Protein AF-W7TBV9-F1 (afdb_monomer)

Solvent-accessible surface area (backbone atoms only — not comparable to full-atom values): 9475 Å² total; per-residue (Å²): 132,54,73,68,54,47,54,51,33,52,55,53,27,35,53,55,32,41,76,70,71,42,52,71,67,60,18,49,52,25,39,50,55,25,52,51,53,57,71,66,42,92,59,61,81,76,56,84,49,59,49,63,47,35,32,50,46,17,49,50,49,50,52,50,52,53,53,47,51,52,52,51,51,58,55,68,66,44,72,74,71,75,75,67,78,75,51,70,66,56,59,49,51,52,52,50,49,56,57,66,71,48,80,85,82,73,85,77,76,90,71,77,75,77,86,74,79,76,80,76,74,84,79,82,75,86,76,90,79,82,90,87,90,85,80,91,76,85,84,79,83,82,85,78,89,78,90,131

Secondary structure (DSSP, 8-state):
--HHHHHHHHHHHHHHHHHTT--HHHHHHHHHHHHHHHHT-S-GGG-S-HHHHHHHHHHHHHHHHHHHHHHHHHHHTS-----PPPPHHHHHHHHHHHHHTS-SS-------------------------------------------

Foldseek 3Di:
DDPVVLVVLLVLLLVLCVVVPDDSVLSNVLLVVLVVVLVPPPDNVVCVDSSVSSSVSSVVSSVVVVVVVVVVVVVVVPDPPPPPPPDPVVVVVVVVVVVVPPDPDDDDPDPPDDPPPPPPDDDPDDDDDDDDDDDDDDDDDDDDDDDD

pLDDT: mean 74.65, std 24.36, range [31.0, 98.69]

Nearest PDB structures (foldseek):
  8b3z-assembly1_C  TM=6.453E-01  e=5.553E-01  Bacillus subtilis
  8qu6-assembly1_F  TM=4.409E-01  e=4.349E+00  Mycolicibacterium smegmatis MC2 155

Sequence (148 aa):
MTVDEYGTVRAHALRLCLAAGATVEEAEDCVHEALVELLEVDDPASVRAPAGWVATVSRRRLIDQLRRRSRERVAGQREPSAIAPADPADLVADRDLARWARPVHGRPAALTPPKRTILQAPSVLSTSDSLDPIRRRPLSIGLVYSRI

Structure (mmCIF, N/CA/C/O backbone):
data_AF-W7TBV9-F1
#
_entry.id   AF-W7TBV9-F1
#
loop_
_atom_site.group_PDB
_atom_site.id
_atom_site.type_symbol
_atom_site.label_atom_id
_atom_site.label_alt_id
_atom_site.label_comp_id
_atom_site.label_asym_id
_atom_site.label_entity_id
_atom_site.label_seq_id
_atom_site.pdbx_PDB_ins_code
_atom_site.Cartn_x
_atom_site.Cartn_y
_atom_site.Cartn_z
_atom_site.occupancy
_atom_site.B_iso_or_equiv
_atom_site.auth_seq_id
_atom_site.auth_comp_id
_atom_site.auth_asym_id
_atom_site.auth_atom_id
_atom_site.pdbx_PDB_model_num
ATOM 1 N N . MET A 1 1 ? 9.309 3.500 -17.580 1.00 79.88 1 MET A N 1
ATOM 2 C CA . MET A 1 1 ? 8.035 2.769 -17.456 1.00 79.88 1 MET A CA 1
ATOM 3 C C . MET A 1 1 ? 7.047 3.385 -18.427 1.00 79.88 1 MET A C 1
ATOM 5 O O . MET A 1 1 ? 6.855 4.596 -18.383 1.00 79.88 1 MET A O 1
ATOM 9 N N . THR A 1 2 ? 6.499 2.594 -19.343 1.00 87.81 2 THR A N 1
ATOM 10 C CA . THR A 1 2 ? 5.456 3.046 -20.277 1.00 87.81 2 THR A CA 1
ATOM 11 C C . THR A 1 2 ? 4.095 3.147 -19.575 1.00 87.81 2 THR A C 1
ATOM 13 O O . THR A 1 2 ? 3.926 2.662 -18.454 1.00 87.81 2 THR A O 1
ATOM 16 N N . VAL A 1 3 ? 3.107 3.777 -20.218 1.00 88.31 3 VAL A N 1
ATOM 17 C CA . VAL A 1 3 ? 1.742 3.904 -19.664 1.00 88.31 3 VAL A CA 1
ATOM 18 C C . VAL A 1 3 ? 1.080 2.529 -19.473 1.00 88.31 3 VAL A C 1
ATOM 20 O O . VAL A 1 3 ? 0.438 2.291 -18.449 1.00 88.31 3 VAL A O 1
ATOM 23 N N . ASP A 1 4 ? 1.294 1.594 -20.399 1.00 91.00 4 ASP A N 1
ATOM 24 C CA . ASP A 1 4 ? 0.733 0.238 -20.315 1.00 91.00 4 ASP A CA 1
ATOM 25 C C . ASP A 1 4 ? 1.414 -0.606 -19.227 1.00 91.00 4 ASP A C 1
ATOM 27 O O . ASP A 1 4 ? 0.758 -1.342 -18.478 1.00 91.00 4 ASP A O 1
ATOM 31 N N . GLU A 1 5 ? 2.735 -0.460 -19.082 1.00 89.62 5 GLU A N 1
ATOM 32 C CA . GLU A 1 5 ? 3.489 -1.062 -17.978 1.00 89.62 5 GLU A CA 1
ATOM 33 C C . GLU A 1 5 ? 2.998 -0.532 -16.630 1.00 89.62 5 GLU A C 1
ATOM 35 O O . GLU A 1 5 ? 2.759 -1.320 -15.713 1.00 89.62 5 GLU A O 1
ATOM 40 N N . TYR A 1 6 ? 2.777 0.782 -16.525 1.00 92.19 6 TYR A N 1
ATOM 41 C CA . TYR A 1 6 ? 2.212 1.409 -15.332 1.00 92.19 6 TYR A CA 1
ATOM 42 C C . TYR A 1 6 ? 0.847 0.809 -14.980 1.00 92.19 6 TYR A C 1
ATOM 44 O O . TYR A 1 6 ? 0.635 0.387 -13.840 1.00 92.19 6 TYR A O 1
ATOM 52 N N . GLY A 1 7 ? -0.064 0.715 -15.955 1.00 94.38 7 GLY A N 1
ATOM 53 C CA . GLY A 1 7 ? -1.393 0.137 -15.749 1.00 94.38 7 GLY A CA 1
ATOM 54 C C . GLY A 1 7 ? -1.327 -1.303 -15.235 1.00 94.38 7 GLY A C 1
ATOM 55 O O . GLY A 1 7 ? -2.030 -1.665 -14.287 1.00 94.38 7 GLY A O 1
ATOM 56 N N . THR A 1 8 ? -0.421 -2.105 -15.796 1.00 95.94 8 THR A N 1
ATOM 57 C CA . THR A 1 8 ? -0.216 -3.507 -15.405 1.00 95.94 8 THR A CA 1
ATOM 58 C C . THR A 1 8 ? 0.361 -3.638 -13.994 1.00 95.94 8 THR A C 1
ATOM 60 O O . THR A 1 8 ? -0.149 -4.421 -13.186 1.00 95.94 8 THR A O 1
ATOM 63 N N . VAL A 1 9 ? 1.392 -2.852 -13.666 1.00 96.50 9 VAL A N 1
ATOM 64 C CA . VAL A 1 9 ? 2.024 -2.826 -12.336 1.00 96.50 9 VAL A CA 1
ATOM 65 C C . VAL A 1 9 ? 1.022 -2.377 -11.272 1.00 96.50 9 VAL A C 1
ATOM 67 O O . VAL A 1 9 ? 0.863 -3.059 -10.255 1.00 96.50 9 VAL A O 1
ATOM 70 N N . ARG A 1 10 ? 0.286 -1.289 -11.534 1.00 97.69 10 ARG A N 1
ATOM 71 C CA . ARG A 1 10 ? -0.769 -0.776 -10.651 1.00 97.69 10 ARG A CA 1
ATOM 72 C C . ARG A 1 10 ? -1.829 -1.842 -10.389 1.00 97.69 10 ARG A C 1
ATOM 74 O O . ARG A 1 10 ? -2.125 -2.142 -9.235 1.00 97.69 10 ARG A O 1
ATOM 81 N N . ALA A 1 11 ? -2.383 -2.444 -11.443 1.00 97.62 11 ALA A N 1
ATOM 82 C CA . ALA A 1 11 ? -3.433 -3.453 -11.318 1.00 97.62 11 ALA A CA 1
ATOM 83 C C . ALA A 1 11 ? -2.955 -4.713 -10.577 1.00 97.62 11 ALA A C 1
ATOM 85 O O . ALA A 1 11 ? -3.719 -5.337 -9.837 1.00 97.62 11 ALA A O 1
ATOM 86 N N . HIS A 1 12 ? -1.692 -5.108 -10.756 1.00 97.88 12 HIS A N 1
ATOM 87 C CA . HIS A 1 12 ? -1.109 -6.225 -10.022 1.00 97.88 12 HIS A CA 1
ATOM 88 C C . HIS A 1 12 ? -1.011 -5.933 -8.520 1.00 97.88 12 HIS A C 1
ATOM 90 O O . HIS A 1 12 ? -1.529 -6.713 -7.718 1.00 97.88 12 HIS A O 1
ATOM 96 N N . ALA A 1 13 ? -0.417 -4.801 -8.140 1.00 98.31 13 ALA A N 1
ATOM 97 C CA . ALA A 1 13 ? -0.258 -4.428 -6.738 1.00 98.31 13 ALA A CA 1
ATOM 98 C C . ALA A 1 13 ? -1.612 -4.198 -6.040 1.00 98.31 13 ALA A C 1
ATOM 100 O O . ALA A 1 13 ? -1.811 -4.668 -4.920 1.00 98.31 13 ALA A O 1
ATOM 101 N N . LEU A 1 14 ? -2.578 -3.578 -6.731 1.00 98.44 14 LEU A N 1
ATOM 102 C CA . LEU A 1 14 ? -3.928 -3.355 -6.207 1.00 98.44 14 LEU A CA 1
ATOM 103 C C . LEU A 1 14 ? -4.616 -4.676 -5.839 1.00 98.44 14 LEU A C 1
ATOM 105 O O . LEU A 1 14 ? -5.125 -4.820 -4.728 1.00 98.44 14 LEU A O 1
ATOM 109 N N . ARG A 1 15 ? -4.572 -5.676 -6.733 1.00 98.50 15 ARG A N 1
ATOM 110 C CA . ARG A 1 15 ? -5.137 -7.010 -6.465 1.00 98.50 15 ARG A CA 1
ATOM 111 C C . ARG A 1 15 ? -4.525 -7.658 -5.225 1.00 98.50 15 ARG A C 1
ATOM 113 O O . ARG A 1 15 ? -5.251 -8.284 -4.461 1.00 98.50 15 ARG A O 1
ATOM 120 N N . LEU A 1 16 ? -3.219 -7.503 -5.012 1.00 98.38 16 LEU A N 1
ATOM 121 C CA . LEU A 1 16 ? -2.533 -8.074 -3.852 1.00 98.38 16 LEU A CA 1
ATOM 122 C C . LEU A 1 16 ? -2.913 -7.374 -2.541 1.00 98.38 16 LEU A C 1
ATOM 124 O O . LEU A 1 16 ? -3.119 -8.049 -1.535 1.00 98.38 16 LEU A O 1
ATOM 128 N N . CYS A 1 17 ? -3.046 -6.045 -2.542 1.00 98.38 17 CYS A N 1
ATOM 129 C CA . CYS A 1 17 ? -3.513 -5.296 -1.373 1.00 98.38 17 CYS A CA 1
ATOM 130 C C . CYS A 1 17 ? -4.956 -5.669 -1.002 1.00 98.38 17 CYS A C 1
ATOM 132 O O . CYS A 1 17 ? -5.233 -5.964 0.162 1.00 98.38 17 CYS A O 1
ATOM 134 N N . LEU A 1 18 ? -5.848 -5.732 -1.995 1.00 98.44 18 LEU A N 1
ATOM 135 C CA . LEU A 1 18 ? -7.248 -6.123 -1.811 1.00 98.44 18 LEU A CA 1
ATOM 136 C C . LEU A 1 18 ? -7.382 -7.565 -1.310 1.00 98.44 18 LEU A C 1
ATOM 138 O O . LEU A 1 18 ? -8.085 -7.819 -0.335 1.00 98.44 18 LEU A O 1
ATOM 142 N N . ALA A 1 19 ? -6.650 -8.507 -1.916 1.00 98.12 19 ALA A N 1
ATOM 143 C CA . ALA A 1 19 ? -6.618 -9.905 -1.474 1.00 98.12 19 ALA A CA 1
ATOM 144 C C . ALA A 1 19 ? -6.138 -10.054 -0.024 1.00 98.12 19 ALA A C 1
ATOM 146 O O . ALA A 1 19 ? -6.412 -11.056 0.633 1.00 98.12 19 ALA A O 1
ATOM 147 N N . ALA A 1 20 ? -5.429 -9.051 0.483 1.00 96.69 20 ALA A N 1
ATOM 148 C CA . ALA A 1 20 ? -4.930 -9.028 1.835 1.00 96.69 20 ALA A CA 1
ATOM 149 C C . ALA A 1 20 ? -5.796 -8.229 2.824 1.00 96.69 20 ALA A C 1
ATOM 151 O O . ALA A 1 20 ? -5.341 -7.956 3.939 1.00 96.69 20 ALA A O 1
ATOM 152 N N . GLY A 1 21 ? -7.024 -7.886 2.423 1.00 96.50 21 GLY A N 1
ATOM 153 C CA . GLY A 1 21 ? -8.059 -7.312 3.280 1.00 96.50 21 GLY A CA 1
ATOM 154 C C . GLY A 1 21 ? -8.053 -5.788 3.388 1.00 96.50 21 GLY A C 1
ATOM 155 O O . GLY A 1 21 ? -8.738 -5.258 4.259 1.00 96.50 21 GLY A O 1
ATOM 156 N N . ALA A 1 22 ? -7.287 -5.083 2.551 1.00 97.75 22 ALA A N 1
ATOM 157 C CA . ALA A 1 22 ? -7.390 -3.628 2.457 1.00 97.75 22 ALA A CA 1
ATOM 158 C C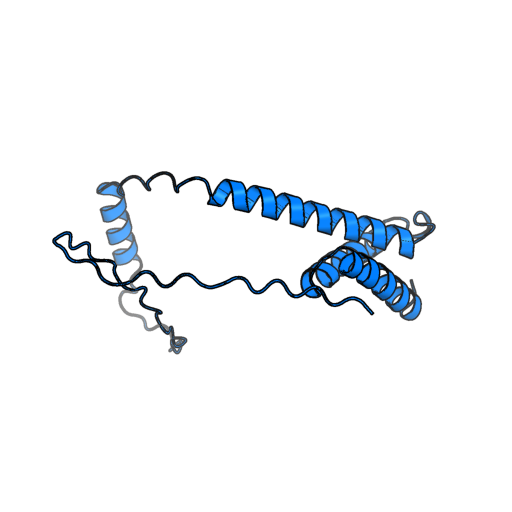 . ALA A 1 22 ? -8.738 -3.211 1.853 1.00 97.75 22 ALA A C 1
ATOM 160 O O . ALA A 1 22 ? -9.303 -3.934 1.026 1.00 97.75 22 ALA A O 1
ATOM 161 N N . THR A 1 23 ? -9.222 -2.022 2.216 1.00 98.00 23 THR A N 1
ATOM 162 C CA . THR A 1 23 ? -10.278 -1.372 1.427 1.00 98.00 23 THR A CA 1
ATOM 163 C C . THR A 1 23 ? -9.720 -0.923 0.074 1.00 98.00 23 THR A C 1
ATOM 165 O O . THR A 1 23 ? -8.505 -0.948 -0.149 1.00 98.00 23 THR A O 1
ATOM 168 N N . VAL A 1 24 ? -10.598 -0.521 -0.848 1.00 98.06 24 VAL A N 1
ATOM 169 C CA . VAL A 1 24 ? -10.168 -0.008 -2.157 1.00 98.06 24 VAL A CA 1
ATOM 170 C C . VAL A 1 24 ? -9.317 1.243 -1.979 1.00 98.06 24 VAL A C 1
ATOM 172 O O . VAL A 1 24 ? -8.233 1.314 -2.543 1.00 98.06 24 VAL A O 1
ATOM 175 N N . GLU A 1 25 ? -9.756 2.166 -1.130 1.00 98.06 25 GLU A N 1
ATOM 176 C CA . GLU A 1 25 ? -9.071 3.426 -0.843 1.00 98.06 25 GLU A CA 1
ATOM 177 C C . GLU A 1 25 ? -7.687 3.171 -0.235 1.00 98.06 25 GLU A C 1
ATOM 179 O O . GLU A 1 25 ? -6.681 3.660 -0.738 1.00 98.06 25 GLU A O 1
ATOM 184 N N . GLU A 1 26 ? -7.606 2.309 0.786 1.00 98.12 26 GLU A N 1
ATOM 185 C CA . GLU A 1 26 ? -6.329 1.954 1.417 1.00 98.12 26 GLU A CA 1
ATOM 186 C C . GLU A 1 26 ? -5.365 1.288 0.427 1.00 98.12 26 GLU A C 1
ATOM 188 O O . GLU A 1 26 ? -4.152 1.516 0.475 1.00 98.12 26 GLU A O 1
ATOM 193 N N . ALA A 1 27 ? -5.893 0.441 -0.461 1.00 98.38 27 ALA A N 1
ATOM 194 C CA . ALA A 1 27 ? -5.106 -0.211 -1.493 1.00 98.38 27 ALA A CA 1
ATOM 195 C C . ALA A 1 27 ? -4.602 0.796 -2.535 1.00 98.38 27 ALA A C 1
ATOM 197 O O . ALA A 1 27 ? -3.427 0.735 -2.898 1.00 98.38 27 ALA A O 1
ATOM 198 N N . GLU A 1 28 ? -5.453 1.712 -3.000 1.00 98.38 28 GLU A N 1
ATOM 199 C CA . GLU A 1 28 ? -5.083 2.751 -3.961 1.00 98.38 28 GLU A CA 1
ATOM 200 C C . GLU A 1 28 ? -4.021 3.691 -3.395 1.00 98.38 28 GLU A C 1
ATOM 202 O O . GLU A 1 28 ? -3.015 3.905 -4.070 1.00 98.38 28 GLU A O 1
ATOM 207 N N . ASP A 1 29 ? -4.166 4.140 -2.148 1.00 98.50 29 ASP A N 1
ATOM 208 C CA . ASP A 1 29 ? -3.175 4.984 -1.476 1.00 98.50 29 ASP A CA 1
ATOM 209 C C . ASP A 1 29 ? -1.821 4.268 -1.362 1.00 98.50 29 ASP A C 1
ATOM 211 O O . ASP A 1 29 ? -0.784 4.796 -1.762 1.00 98.50 29 ASP A O 1
ATOM 215 N N . CYS A 1 30 ? -1.805 3.017 -0.884 1.00 98.50 30 CYS A N 1
ATOM 216 C CA . CYS A 1 30 ? -0.559 2.253 -0.750 1.00 98.50 30 CYS A CA 1
ATOM 217 C C . CYS A 1 30 ? 0.128 1.983 -2.098 1.00 98.50 30 CYS A C 1
ATOM 219 O O . CYS A 1 30 ? 1.357 1.886 -2.160 1.00 98.50 30 CYS A O 1
ATOM 221 N N . VAL A 1 31 ? -0.650 1.785 -3.164 1.00 98.56 31 VAL A N 1
AT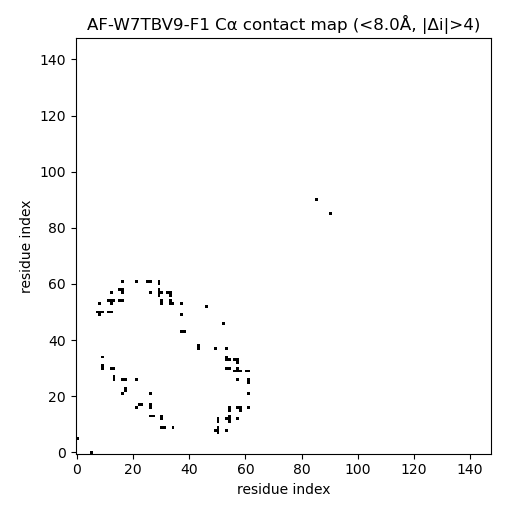OM 222 C CA . VAL A 1 31 ? -0.130 1.548 -4.518 1.00 98.56 31 VAL A CA 1
ATOM 223 C C . VAL A 1 31 ? 0.363 2.840 -5.149 1.00 98.56 31 VAL A C 1
ATOM 225 O O . VAL A 1 31 ? 1.433 2.835 -5.752 1.00 98.56 31 VAL A O 1
ATOM 228 N N . HIS A 1 32 ? -0.368 3.939 -4.981 1.00 97.81 32 HIS A N 1
ATOM 229 C CA . HIS A 1 32 ? 0.033 5.254 -5.463 1.00 97.81 32 HIS A CA 1
ATOM 230 C C . HIS A 1 32 ? 1.369 5.677 -4.854 1.00 97.81 32 HIS A C 1
ATOM 232 O O . HIS A 1 32 ? 2.312 5.960 -5.583 1.00 97.81 32 HIS A O 1
ATOM 238 N N . GLU A 1 33 ? 1.476 5.614 -3.530 1.00 98.25 33 GLU A N 1
ATOM 239 C CA . GLU A 1 33 ? 2.693 5.953 -2.796 1.00 98.25 33 GLU A CA 1
ATOM 240 C C . GLU A 1 33 ? 3.898 5.107 -3.223 1.00 98.25 33 GLU A C 1
ATOM 242 O O . GLU A 1 33 ? 4.993 5.624 -3.419 1.00 98.25 33 GLU A O 1
ATOM 247 N N . ALA A 1 34 ? 3.699 3.799 -3.415 1.00 97.75 34 ALA A N 1
ATOM 248 C CA . ALA A 1 34 ? 4.756 2.930 -3.918 1.00 97.75 34 ALA A CA 1
ATOM 249 C C . ALA A 1 34 ? 5.165 3.307 -5.351 1.00 97.75 34 ALA A C 1
ATOM 251 O O . ALA A 1 34 ? 6.342 3.303 -5.680 1.00 97.75 34 ALA A O 1
ATOM 252 N N . LEU A 1 35 ? 4.213 3.645 -6.220 1.00 96.44 35 LEU A N 1
ATOM 253 C CA . LEU A 1 35 ? 4.517 4.072 -7.585 1.00 96.44 35 LEU A CA 1
ATOM 254 C C . LEU A 1 35 ? 5.270 5.404 -7.625 1.00 96.44 35 LEU A C 1
ATOM 256 O O . LEU A 1 35 ? 6.176 5.538 -8.440 1.00 96.44 35 LEU A O 1
ATOM 260 N N . VAL A 1 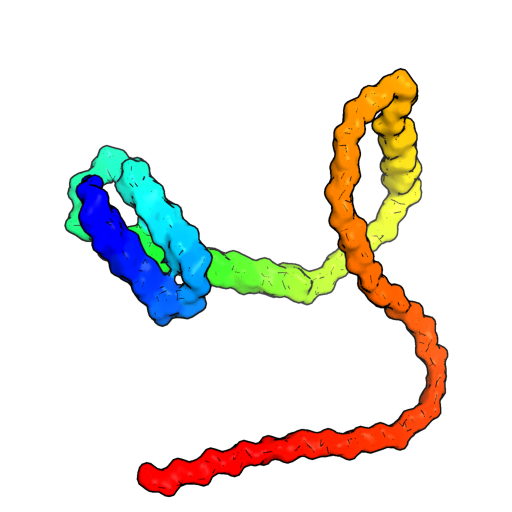36 ? 4.925 6.357 -6.755 1.00 95.81 36 VAL A N 1
ATOM 261 C CA . VAL A 1 36 ? 5.676 7.612 -6.596 1.00 95.81 36 VAL A CA 1
ATOM 262 C C . VAL A 1 36 ? 7.108 7.306 -6.168 1.00 95.81 36 VAL A C 1
ATOM 264 O O . VAL A 1 36 ? 8.041 7.722 -6.845 1.00 95.81 36 VAL A O 1
ATOM 267 N N . GLU A 1 37 ? 7.285 6.475 -5.140 1.00 95.06 37 GLU A N 1
ATOM 268 C CA . GLU A 1 37 ? 8.609 6.083 -4.648 1.00 95.06 37 GLU A CA 1
ATOM 269 C C . GLU A 1 37 ? 9.445 5.376 -5.731 1.00 95.06 37 GLU A C 1
ATOM 271 O O . GLU A 1 37 ? 10.643 5.612 -5.833 1.00 95.06 37 GLU A O 1
ATOM 276 N N . LEU A 1 38 ? 8.826 4.559 -6.596 1.00 93.56 38 LEU A N 1
ATOM 277 C CA . LEU A 1 38 ? 9.512 3.948 -7.742 1.00 93.56 38 LEU A CA 1
ATOM 278 C C . LEU A 1 38 ? 10.007 4.994 -8.754 1.00 93.56 38 LEU A C 1
ATOM 280 O O . LEU A 1 38 ? 11.071 4.816 -9.344 1.00 93.56 38 LEU A O 1
ATOM 284 N N . LEU A 1 39 ? 9.214 6.039 -9.004 1.00 91.25 39 LEU A N 1
ATOM 285 C CA . LEU A 1 39 ? 9.555 7.110 -9.945 1.00 91.25 39 LEU A CA 1
ATOM 286 C C . LEU A 1 39 ? 10.655 8.033 -9.405 1.00 91.25 39 LEU A C 1
ATOM 288 O O . LEU A 1 39 ? 11.338 8.673 -10.199 1.00 91.25 39 LEU A O 1
ATOM 292 N N . GLU A 1 40 ? 10.829 8.081 -8.086 1.00 93.38 40 GLU A N 1
ATOM 293 C CA . GLU A 1 40 ? 11.863 8.860 -7.398 1.00 93.38 40 GLU A CA 1
ATOM 294 C C . GLU A 1 40 ? 13.198 8.108 -7.244 1.00 93.38 40 GLU A C 1
ATOM 296 O O . GLU A 1 40 ? 14.170 8.687 -6.766 1.00 93.38 40 GLU A O 1
ATOM 301 N N . VAL A 1 41 ? 13.288 6.835 -7.651 1.00 92.62 41 VAL A N 1
ATOM 302 C CA . VAL A 1 41 ? 14.551 6.080 -7.603 1.00 92.62 41 VAL A CA 1
ATOM 303 C C . VAL A 1 41 ? 15.572 6.682 -8.577 1.00 92.62 41 VAL A C 1
ATOM 305 O O . VAL A 1 41 ? 15.344 6.687 -9.786 1.00 92.62 41 VAL A O 1
ATOM 308 N N . ASP A 1 42 ? 16.732 7.097 -8.051 1.00 90.38 42 ASP A N 1
ATOM 309 C CA . ASP A 1 42 ? 17.821 7.734 -8.816 1.00 90.38 42 ASP A CA 1
ATOM 310 C C . ASP A 1 42 ? 18.303 6.900 -10.016 1.00 90.38 42 ASP A C 1
ATOM 312 O O . ASP A 1 42 ? 18.563 7.434 -11.094 1.00 90.38 42 ASP A O 1
ATOM 316 N N . ASP A 1 43 ? 18.413 5.579 -9.834 1.00 88.62 43 ASP A N 1
ATOM 317 C CA . ASP A 1 43 ? 18.721 4.619 -10.896 1.00 88.62 43 ASP A CA 1
ATOM 318 C C . ASP A 1 43 ? 17.558 3.628 -11.087 1.00 88.62 43 ASP A C 1
ATOM 320 O O . ASP A 1 43 ? 17.520 2.574 -10.437 1.00 88.62 43 ASP A O 1
ATOM 324 N N . PRO A 1 44 ? 16.609 3.910 -11.998 1.00 78.25 44 PRO A N 1
ATOM 325 C CA . PRO A 1 44 ? 15.489 3.017 -12.282 1.00 78.25 44 PRO A CA 1
ATOM 326 C C . PRO A 1 44 ? 15.921 1.638 -12.795 1.00 78.25 44 PRO A C 1
ATOM 328 O O . PRO A 1 44 ? 15.188 0.663 -12.619 1.00 78.25 44 PRO A O 1
ATOM 331 N N . ALA A 1 45 ? 17.106 1.527 -13.412 1.00 81.06 45 ALA A N 1
ATOM 332 C CA . ALA A 1 45 ? 17.623 0.255 -13.915 1.00 81.06 45 ALA A CA 1
ATOM 333 C C . ALA A 1 45 ? 18.044 -0.694 -12.778 1.00 81.06 45 ALA A C 1
ATOM 335 O O . ALA A 1 45 ? 18.094 -1.913 -12.973 1.00 81.06 45 ALA A O 1
ATOM 336 N N . SER A 1 46 ? 18.272 -0.164 -11.572 1.00 88.69 46 SER A N 1
ATOM 337 C CA . SER A 1 46 ? 18.520 -0.969 -10.373 1.00 88.69 46 SER A CA 1
ATOM 338 C C . SER A 1 46 ? 17.305 -1.821 -9.966 1.00 88.69 46 SER A C 1
ATOM 340 O O . SER A 1 46 ? 17.460 -2.908 -9.392 1.00 88.69 46 SER A O 1
ATOM 342 N N . VAL A 1 47 ? 16.085 -1.397 -10.321 1.00 89.38 47 VAL A N 1
ATOM 343 C CA . VAL A 1 47 ? 14.842 -2.110 -10.004 1.00 89.38 47 VAL A CA 1
ATOM 344 C C . VAL A 1 47 ? 14.524 -3.123 -11.104 1.00 89.38 47 VAL A C 1
ATOM 346 O O . VAL A 1 47 ? 13.699 -2.904 -11.987 1.00 89.38 47 VAL A O 1
ATOM 349 N N . ARG A 1 48 ? 15.151 -4.301 -11.014 1.00 85.44 48 ARG A N 1
ATOM 350 C CA . ARG A 1 48 ? 14.989 -5.393 -11.998 1.00 85.44 48 ARG A CA 1
ATOM 351 C C . ARG A 1 48 ? 13.553 -5.901 -12.180 1.00 85.44 48 ARG A C 1
ATOM 353 O O . ARG A 1 48 ? 13.247 -6.478 -13.218 1.00 85.44 48 ARG A O 1
ATOM 360 N N . ALA A 1 49 ? 12.688 -5.746 -11.176 1.00 92.25 49 ALA A N 1
ATOM 361 C CA . ALA A 1 49 ? 11.314 -6.251 -11.203 1.00 92.25 49 ALA A CA 1
ATOM 362 C C . ALA A 1 49 ? 10.322 -5.220 -10.628 1.00 92.25 49 ALA A C 1
ATOM 364 O O . ALA A 1 49 ? 9.887 -5.370 -9.481 1.00 92.25 49 ALA A O 1
ATOM 365 N N . PRO A 1 50 ? 9.925 -4.196 -11.409 1.00 92.88 50 PRO A N 1
ATOM 366 C CA . PRO A 1 50 ? 9.063 -3.109 -10.936 1.00 92.88 50 PRO A CA 1
ATOM 367 C C . PRO A 1 50 ? 7.739 -3.591 -10.333 1.00 92.88 50 PRO A C 1
ATOM 369 O O . PRO A 1 50 ? 7.347 -3.138 -9.263 1.00 92.88 50 PRO A O 1
ATOM 372 N N . ALA A 1 51 ? 7.085 -4.577 -10.956 1.00 94.81 51 ALA A N 1
ATOM 373 C CA . ALA A 1 51 ? 5.828 -5.136 -10.455 1.00 94.81 51 ALA A CA 1
ATOM 374 C C . ALA A 1 51 ? 5.965 -5.748 -9.050 1.00 94.81 51 ALA A C 1
ATOM 376 O O . ALA A 1 51 ? 5.148 -5.481 -8.169 1.00 94.81 51 ALA A O 1
ATOM 377 N N . GLY A 1 52 ? 7.014 -6.548 -8.833 1.00 96.12 52 GLY A N 1
ATOM 378 C CA . GLY A 1 52 ? 7.278 -7.175 -7.537 1.00 96.12 52 GLY A CA 1
ATOM 379 C C . GLY A 1 52 ? 7.741 -6.167 -6.488 1.00 96.12 52 GLY A C 1
ATOM 380 O O . GLY A 1 52 ? 7.370 -6.274 -5.317 1.00 96.12 52 GLY A O 1
ATOM 381 N N . TRP A 1 53 ? 8.510 -5.162 -6.910 1.00 96.69 53 TRP A N 1
ATOM 382 C CA . TRP A 1 53 ? 8.957 -4.081 -6.041 1.00 96.69 53 TRP A CA 1
ATOM 383 C C . TRP A 1 53 ? 7.768 -3.252 -5.537 1.00 96.69 53 TRP A C 1
ATOM 385 O O . TRP A 1 53 ? 7.578 -3.159 -4.325 1.00 96.69 53 TRP A O 1
ATOM 395 N N . VAL A 1 54 ? 6.897 -2.773 -6.436 1.00 97.75 54 VAL A N 1
ATOM 396 C CA . VAL A 1 54 ? 5.702 -1.988 -6.068 1.00 97.75 54 VAL A CA 1
ATOM 397 C C . VAL A 1 54 ? 4.787 -2.807 -5.166 1.00 97.75 54 VAL A C 1
ATOM 399 O O . VAL A 1 54 ? 4.405 -2.334 -4.101 1.00 97.75 54 VAL A O 1
ATOM 402 N N . ALA A 1 55 ? 4.508 -4.068 -5.513 1.00 98.00 55 ALA A N 1
ATOM 403 C CA . ALA A 1 55 ? 3.710 -4.954 -4.666 1.00 98.00 55 ALA A CA 1
ATOM 404 C C . ALA A 1 55 ? 4.284 -5.092 -3.243 1.00 98.00 55 ALA A C 1
ATOM 406 O O . ALA A 1 55 ? 3.541 -5.064 -2.259 1.00 98.00 55 ALA A O 1
ATOM 407 N N . THR A 1 56 ? 5.609 -5.209 -3.120 1.00 98.06 56 THR A N 1
ATOM 408 C CA . THR A 1 56 ? 6.290 -5.327 -1.825 1.00 98.06 56 THR A CA 1
ATOM 409 C C . THR A 1 56 ? 6.179 -4.039 -1.013 1.00 98.06 56 THR A C 1
ATOM 411 O O . THR A 1 56 ? 5.838 -4.091 0.171 1.00 98.06 56 THR A O 1
ATOM 414 N N . VAL A 1 57 ? 6.444 -2.886 -1.630 1.00 98.12 57 VAL A N 1
ATOM 415 C CA . VAL A 1 57 ? 6.374 -1.576 -0.967 1.00 98.12 57 VAL A CA 1
ATOM 416 C C . VAL A 1 57 ? 4.940 -1.261 -0.543 1.00 98.12 57 VAL A C 1
ATOM 418 O O . VAL A 1 57 ? 4.710 -0.950 0.627 1.00 98.12 57 VAL A O 1
ATOM 421 N N . SER A 1 58 ? 3.953 -1.459 -1.421 1.00 98.69 58 SER A N 1
ATOM 422 C CA . SER A 1 58 ? 2.534 -1.286 -1.085 1.00 98.69 58 SER A CA 1
ATOM 423 C C . SER A 1 58 ? 2.105 -2.183 0.075 1.00 98.69 58 SER A C 1
ATOM 425 O O . SER A 1 58 ? 1.433 -1.727 1.000 1.00 98.69 58 SER A O 1
ATOM 427 N N . ARG A 1 59 ? 2.541 -3.451 0.089 1.00 98.12 59 ARG A N 1
ATOM 428 C CA . ARG A 1 59 ? 2.222 -4.382 1.179 1.00 98.12 59 ARG A CA 1
ATOM 429 C C . ARG A 1 59 ? 2.820 -3.937 2.513 1.00 98.12 59 ARG A C 1
ATOM 431 O O . ARG A 1 59 ? 2.148 -4.052 3.538 1.00 98.12 59 ARG A O 1
ATOM 438 N N . ARG A 1 60 ? 4.057 -3.431 2.515 1.00 98.25 60 ARG A N 1
ATOM 439 C CA . ARG A 1 60 ? 4.708 -2.888 3.721 1.00 98.25 60 ARG A CA 1
ATOM 440 C C . ARG A 1 60 ? 3.956 -1.671 4.252 1.00 98.25 60 ARG A C 1
ATOM 442 O O . ARG A 1 60 ? 3.604 -1.660 5.428 1.00 98.25 60 ARG A O 1
ATOM 449 N N . ARG A 1 61 ? 3.612 -0.724 3.375 1.00 98.25 61 ARG A N 1
ATOM 450 C CA . ARG A 1 61 ? 2.820 0.463 3.730 1.00 98.25 61 ARG A CA 1
ATOM 451 C C . ARG A 1 61 ? 1.475 0.086 4.346 1.00 98.25 61 ARG A C 1
ATOM 453 O O . ARG A 1 61 ? 1.129 0.598 5.408 1.00 98.25 61 ARG A O 1
ATOM 460 N N . LEU A 1 62 ? 0.766 -0.878 3.761 1.00 98.19 62 LEU A N 1
ATOM 461 C CA . LEU A 1 62 ? -0.487 -1.393 4.318 1.00 98.19 62 LEU A CA 1
ATOM 462 C C . LEU A 1 62 ? -0.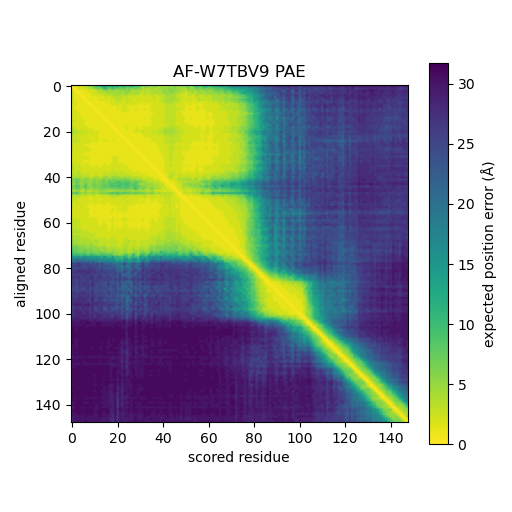296 -1.971 5.731 1.00 98.19 62 LEU A C 1
ATOM 464 O O . LEU A 1 62 ? -1.072 -1.674 6.639 1.00 98.19 62 LEU A O 1
ATOM 468 N N . ILE A 1 63 ? 0.753 -2.771 5.945 1.00 97.94 63 ILE A N 1
ATOM 469 C CA . ILE A 1 63 ? 1.079 -3.320 7.269 1.00 97.94 63 ILE A CA 1
ATOM 470 C C . ILE A 1 63 ? 1.367 -2.197 8.271 1.00 97.94 63 ILE A C 1
ATOM 472 O O . ILE A 1 63 ? 0.900 -2.257 9.410 1.00 97.94 63 ILE A O 1
ATOM 476 N N . ASP A 1 64 ? 2.096 -1.162 7.869 1.00 97.50 64 ASP A N 1
ATOM 477 C CA . ASP A 1 64 ? 2.420 -0.045 8.751 1.00 97.50 64 ASP A CA 1
ATOM 478 C C . ASP A 1 64 ? 1.190 0.799 9.095 1.00 97.50 64 ASP A C 1
ATOM 480 O O . ASP A 1 64 ? 1.028 1.188 10.256 1.00 97.50 64 ASP A O 1
ATOM 484 N N . GLN A 1 65 ? 0.259 0.979 8.154 1.00 95.50 65 GLN A N 1
ATOM 485 C CA . GLN A 1 65 ? -1.048 1.571 8.437 1.00 95.50 65 GLN A CA 1
ATOM 486 C C . GLN A 1 65 ? -1.857 0.731 9.433 1.00 95.50 65 GLN A C 1
ATOM 488 O O . GLN A 1 65 ? -2.446 1.278 10.365 1.00 95.50 65 GLN A O 1
ATOM 493 N N . LEU A 1 66 ? -1.879 -0.596 9.282 1.00 94.19 66 LEU A N 1
ATOM 494 C CA . LEU A 1 66 ? -2.567 -1.491 10.219 1.00 94.19 66 LEU A CA 1
ATOM 495 C C . LEU A 1 66 ? -1.944 -1.425 11.618 1.00 94.19 66 LEU A C 1
ATOM 497 O O . LEU A 1 66 ? -2.656 -1.324 12.619 1.00 94.19 66 LEU A O 1
ATOM 501 N N . ARG A 1 67 ? -0.609 -1.412 11.699 1.00 95.69 67 ARG A N 1
ATOM 502 C CA . ARG A 1 67 ? 0.129 -1.234 12.957 1.00 95.69 67 ARG A CA 1
ATOM 503 C C . ARG A 1 67 ? -0.179 0.114 13.598 1.00 95.69 67 ARG A C 1
ATOM 505 O O . ARG A 1 67 ? -0.391 0.175 14.807 1.00 95.69 67 ARG A O 1
ATOM 512 N N . ARG A 1 68 ? -0.225 1.188 12.805 1.00 93.88 68 ARG A N 1
ATOM 513 C CA . ARG A 1 68 ? -0.580 2.532 13.269 1.00 93.88 68 ARG A CA 1
ATOM 514 C C . ARG A 1 68 ? -2.000 2.566 13.829 1.00 93.88 68 ARG A C 1
ATOM 516 O O . ARG A 1 68 ? -2.160 2.941 14.985 1.00 93.88 68 ARG A O 1
ATOM 523 N N . ARG A 1 69 ? -2.987 2.062 13.082 1.00 91.69 69 ARG A N 1
ATOM 524 C CA . ARG A 1 69 ? -4.384 1.943 13.534 1.00 91.69 69 ARG A CA 1
ATOM 525 C C . ARG A 1 69 ? -4.502 1.126 14.819 1.00 91.69 69 ARG A C 1
ATOM 527 O O . ARG A 1 69 ? -5.248 1.495 15.718 1.00 91.69 69 ARG A O 1
ATOM 534 N N . SER A 1 70 ? -3.745 0.035 14.943 1.00 91.75 70 SER A N 1
ATOM 535 C CA . SER A 1 70 ? -3.715 -0.761 16.175 1.00 91.75 70 SER A CA 1
ATOM 536 C C . SER A 1 70 ? -3.192 0.045 17.366 1.00 91.75 70 SER A C 1
ATOM 538 O O . SER A 1 70 ? -3.781 -0.023 18.442 1.00 91.75 70 SER A O 1
ATOM 540 N N . ARG A 1 71 ? -2.113 0.819 17.190 1.00 91.94 71 ARG A N 1
ATOM 541 C CA . ARG A 1 71 ? -1.576 1.688 18.250 1.00 91.94 71 ARG A CA 1
ATOM 542 C C . ARG A 1 71 ? -2.545 2.807 18.619 1.00 91.94 71 ARG A C 1
ATOM 544 O O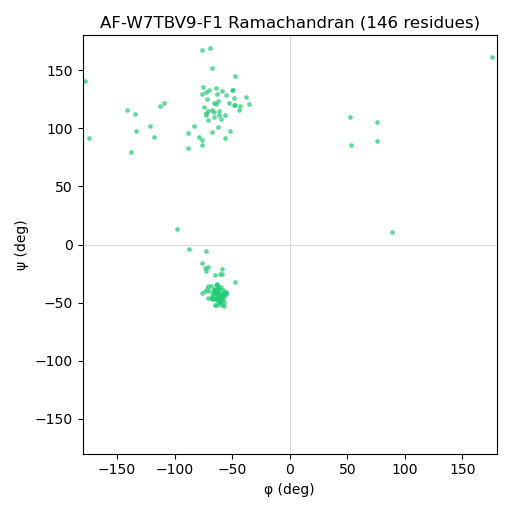 . ARG A 1 71 ? -2.730 3.064 19.800 1.00 91.94 71 ARG A O 1
ATOM 551 N N . GLU A 1 72 ? -3.183 3.431 17.634 1.00 90.81 72 GLU A N 1
ATOM 552 C CA . GLU A 1 72 ? -4.171 4.497 17.843 1.00 90.81 72 GLU A CA 1
ATOM 553 C C . GLU A 1 72 ? -5.412 3.987 18.579 1.00 90.81 72 GLU A C 1
ATOM 555 O O . GLU A 1 72 ? -5.892 4.656 19.486 1.00 90.81 72 GLU A O 1
ATOM 560 N N . ARG A 1 73 ? -5.889 2.772 18.275 1.00 88.44 73 ARG A N 1
ATOM 561 C CA . ARG A 1 73 ? -6.979 2.141 19.038 1.00 88.44 73 ARG A CA 1
ATOM 562 C C . ARG A 1 73 ? -6.593 1.901 20.493 1.00 88.44 73 ARG A C 1
ATOM 564 O O . ARG A 1 73 ? -7.371 2.232 21.376 1.00 88.44 73 ARG A O 1
ATOM 571 N N . VAL A 1 74 ? -5.400 1.359 20.747 1.00 87.19 74 VAL A N 1
ATOM 572 C CA . VAL A 1 74 ? -4.907 1.140 22.120 1.00 87.19 74 VAL A CA 1
ATOM 573 C C . VAL A 1 74 ? -4.731 2.471 22.856 1.00 87.19 74 VAL A C 1
ATOM 575 O O . VAL A 1 74 ? -5.084 2.579 24.026 1.00 87.19 74 VAL A O 1
ATOM 578 N N . ALA A 1 75 ? -4.230 3.504 22.176 1.00 83.00 75 ALA A N 1
ATOM 579 C CA . ALA A 1 75 ? -4.089 4.838 22.747 1.00 83.00 75 ALA A CA 1
ATOM 580 C C . ALA A 1 75 ? -5.448 5.496 23.037 1.00 83.00 75 ALA A C 1
ATOM 582 O O . ALA A 1 75 ? -5.607 6.083 24.097 1.00 83.00 75 ALA A O 1
ATOM 583 N N . GLY A 1 76 ? -6.431 5.366 22.142 1.00 77.94 76 GLY A N 1
ATOM 584 C CA . GLY A 1 76 ? -7.783 5.905 22.327 1.00 77.94 76 GLY A CA 1
ATOM 585 C C . GLY A 1 76 ? -8.633 5.135 23.343 1.00 77.94 76 GLY A C 1
ATOM 586 O O . GLY A 1 76 ? -9.591 5.683 23.872 1.00 77.94 76 GLY A O 1
ATOM 587 N N . GLN A 1 77 ? -8.281 3.880 23.637 1.00 73.50 77 GLN A N 1
ATOM 588 C CA . GLN A 1 77 ? -8.840 3.107 24.754 1.00 73.50 77 GLN A CA 1
ATOM 589 C C . GLN A 1 77 ? -8.271 3.523 26.110 1.00 73.50 77 GLN A C 1
ATOM 591 O O . GLN A 1 77 ? -8.830 3.165 27.146 1.00 73.50 77 GLN A O 1
ATOM 596 N N . ARG A 1 78 ? -7.152 4.253 26.128 1.00 65.88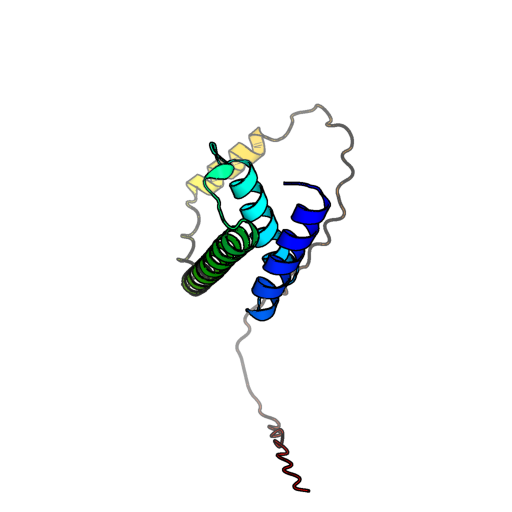 78 ARG A N 1
ATOM 597 C CA . ARG A 1 78 ? -6.695 4.901 27.347 1.00 65.88 78 ARG A CA 1
ATOM 598 C C . ARG A 1 78 ? -7.722 5.984 27.655 1.00 65.88 78 ARG A C 1
ATOM 600 O O . ARG A 1 78 ? -7.886 6.895 26.847 1.00 65.88 78 ARG A O 1
ATOM 607 N N . GLU A 1 79 ? -8.419 5.841 28.785 1.00 64.69 79 GLU A N 1
ATOM 608 C CA . GLU A 1 79 ? -9.285 6.887 29.345 1.00 64.69 79 GLU A CA 1
ATOM 609 C C . GLU A 1 79 ? -8.599 8.237 29.121 1.00 64.69 79 GLU A C 1
ATOM 611 O O . GLU A 1 79 ? -7.406 8.351 29.459 1.00 64.69 79 GLU A O 1
ATOM 616 N N . PRO A 1 80 ? -9.282 9.224 28.505 1.00 63.91 80 PRO A N 1
ATOM 617 C CA . PRO A 1 80 ? -8.744 10.566 28.418 1.00 63.91 80 PRO A CA 1
ATOM 618 C C . PRO A 1 80 ? -8.251 10.914 29.814 1.00 63.91 80 PRO A C 1
ATOM 620 O O . PRO A 1 80 ? -9.028 10.848 30.768 1.00 63.91 80 PRO A O 1
ATOM 623 N N . SER A 1 81 ? -6.953 11.211 29.956 1.00 62.47 81 SER A N 1
ATOM 624 C CA . SER A 1 81 ? -6.472 11.808 31.199 1.00 62.47 81 SER A CA 1
ATOM 625 C C . SER A 1 81 ? -7.438 12.940 31.477 1.00 62.47 81 SER A C 1
ATOM 627 O O . SER A 1 81 ? -7.601 13.777 30.585 1.00 62.47 81 SER A O 1
ATOM 629 N N . ALA A 1 82 ? -8.130 12.894 32.622 1.00 65.69 82 ALA A N 1
ATOM 630 C CA . ALA A 1 82 ? -9.118 13.899 32.971 1.00 65.69 82 ALA A CA 1
ATOM 631 C C . ALA A 1 82 ? -8.497 15.246 32.620 1.00 65.69 82 ALA A C 1
ATOM 633 O O . ALA A 1 82 ? -7.407 15.556 33.112 1.00 65.69 82 ALA A O 1
ATOM 634 N N . ILE A 1 83 ? -9.101 15.955 31.659 1.00 69.12 83 ILE A N 1
ATOM 635 C CA . ILE A 1 83 ? -8.642 17.290 31.303 1.00 69.12 83 ILE A CA 1
ATOM 636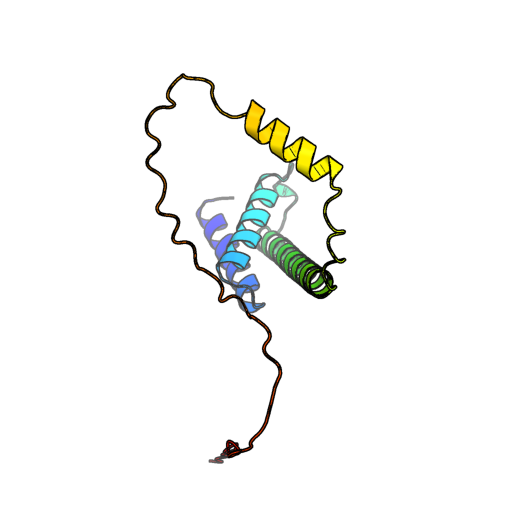 C C . ILE A 1 83 ? -8.714 18.023 32.629 1.00 69.12 83 ILE A C 1
ATOM 638 O O . ILE A 1 83 ? -9.805 18.133 33.199 1.00 69.12 83 ILE A O 1
ATOM 642 N N . ALA A 1 84 ? -7.551 18.382 33.179 1.00 72.25 84 ALA A N 1
ATOM 643 C CA . ALA A 1 84 ? -7.514 19.116 34.427 1.00 72.25 84 ALA A CA 1
ATOM 644 C C . ALA A 1 84 ? -8.470 20.300 34.246 1.00 72.25 84 ALA A C 1
ATOM 646 O O . ALA A 1 84 ? -8.461 20.898 33.162 1.00 72.25 84 ALA A O 1
ATOM 647 N N . PRO A 1 85 ? -9.357 20.576 35.218 1.00 75.31 85 PRO A N 1
ATOM 648 C CA . PRO A 1 85 ? -10.252 21.715 35.103 1.00 75.31 85 PRO A CA 1
ATOM 649 C C . PRO A 1 85 ? -9.408 22.923 34.703 1.00 75.31 85 PRO A C 1
ATOM 651 O O . PRO A 1 85 ? -8.367 23.156 35.319 1.00 75.31 85 PRO A O 1
ATOM 654 N N . ALA A 1 86 ? -9.807 23.590 33.614 1.00 78.19 86 ALA A N 1
ATOM 655 C CA . ALA A 1 86 ? -9.043 24.693 33.047 1.00 78.19 86 ALA A CA 1
ATOM 656 C C . ALA A 1 86 ? -8.676 25.672 34.164 1.00 78.19 86 ALA A C 1
ATOM 658 O O . ALA A 1 86 ? -9.538 26.010 34.986 1.00 78.19 86 ALA A O 1
ATOM 659 N N . ASP A 1 87 ? -7.408 26.084 34.214 1.00 83.88 87 ASP A N 1
ATOM 660 C CA . ASP A 1 87 ? -6.960 27.060 35.197 1.00 83.88 87 ASP A CA 1
ATOM 661 C C . ASP A 1 87 ? -7.850 28.309 35.056 1.00 83.88 87 ASP A C 1
ATOM 663 O O . ASP A 1 87 ? -8.039 28.809 33.940 1.00 83.88 87 ASP A O 1
ATOM 667 N N . PRO A 1 88 ? -8.443 28.824 36.146 1.00 83.19 88 PRO A N 1
ATOM 668 C CA . PRO A 1 88 ? -9.169 30.086 36.113 1.00 83.19 88 PRO A CA 1
ATOM 669 C C . PRO A 1 88 ? -8.398 31.217 35.415 1.00 83.19 88 PRO A C 1
ATOM 671 O O . PRO A 1 88 ? -9.025 32.066 34.781 1.00 83.19 88 PRO A O 1
ATOM 674 N N . ALA A 1 89 ? -7.064 31.225 35.500 1.00 83.81 89 ALA A N 1
ATOM 675 C CA . ALA A 1 89 ? -6.211 32.178 34.797 1.00 83.81 89 ALA A CA 1
ATOM 676 C C . ALA A 1 89 ? -6.269 32.006 33.268 1.00 83.81 89 ALA A C 1
ATOM 678 O O . ALA A 1 89 ? -6.411 33.001 32.554 1.00 83.81 89 ALA A O 1
ATOM 679 N N . ASP A 1 90 ? -6.249 30.767 32.771 1.00 84.19 90 ASP A N 1
ATOM 680 C CA . ASP A 1 90 ? -6.353 30.456 31.340 1.00 84.19 90 ASP A CA 1
ATOM 681 C C . ASP A 1 90 ? -7.723 30.869 30.790 1.00 84.19 90 ASP A C 1
ATOM 683 O O . ASP A 1 90 ? -7.819 31.475 29.726 1.00 84.19 90 ASP A O 1
ATOM 687 N N . LEU A 1 91 ? -8.794 30.648 31.559 1.00 84.19 91 LEU A N 1
ATOM 688 C CA . LEU A 1 91 ? -10.147 31.063 31.173 1.00 84.19 91 LEU A CA 1
ATOM 689 C C . LEU A 1 91 ? -10.289 32.590 31.052 1.00 84.19 91 LEU A C 1
ATOM 691 O O . LEU A 1 91 ? -11.040 33.085 30.205 1.00 84.19 91 LEU A O 1
ATOM 695 N N . VAL A 1 92 ? -9.594 33.349 31.905 1.00 85.12 92 VAL A N 1
ATOM 696 C CA . VAL A 1 92 ? -9.552 34.817 31.827 1.00 85.12 92 VAL A CA 1
ATOM 697 C C . VAL A 1 92 ? -8.729 35.259 30.619 1.00 85.12 92 VAL A C 1
ATOM 699 O O . VAL A 1 92 ? -9.204 36.092 29.845 1.00 85.12 92 VAL A O 1
ATOM 702 N N . ALA A 1 93 ? -7.554 34.661 30.413 1.00 84.19 93 ALA A N 1
ATOM 703 C CA . ALA A 1 93 ? -6.687 34.958 29.278 1.00 84.19 93 ALA A CA 1
ATOM 704 C C . ALA A 1 93 ? -7.384 34.680 27.935 1.00 84.19 93 ALA A C 1
ATOM 706 O O . ALA A 1 93 ? -7.369 35.534 27.049 1.00 84.19 93 ALA A O 1
ATOM 707 N N . ASP A 1 94 ? -8.079 33.548 27.809 1.00 83.69 94 ASP A N 1
ATOM 708 C CA . ASP A 1 94 ? -8.862 33.187 26.624 1.00 83.69 94 ASP A CA 1
ATOM 709 C C . ASP A 1 94 ? -9.998 34.178 26.368 1.00 83.69 94 ASP A C 1
ATOM 711 O O . ASP A 1 94 ? -10.250 34.578 25.228 1.00 83.69 94 ASP A O 1
ATOM 715 N N . ARG A 1 95 ? -10.689 34.621 27.425 1.00 85.12 95 ARG A N 1
ATOM 716 C CA . ARG A 1 95 ? -11.766 35.613 27.316 1.00 85.12 95 ARG A CA 1
ATOM 717 C C . ARG A 1 95 ? -11.242 36.973 26.867 1.00 85.12 95 ARG A C 1
ATOM 719 O O . ARG A 1 95 ? -11.910 37.651 26.078 1.00 85.12 95 ARG A O 1
ATOM 726 N N . ASP A 1 96 ? -10.080 37.375 27.362 1.00 84.62 96 ASP A N 1
ATOM 727 C CA . ASP A 1 96 ? -9.449 38.642 27.010 1.00 84.62 96 ASP A CA 1
ATOM 728 C C . ASP A 1 96 ? -8.866 38.604 25.596 1.00 84.62 96 ASP A C 1
ATOM 730 O O . ASP A 1 96 ? -9.083 39.543 24.826 1.00 84.62 96 ASP A O 1
ATOM 734 N N . LEU A 1 97 ? -8.255 37.486 25.195 1.00 79.12 97 LEU A N 1
ATOM 735 C CA . LEU A 1 97 ? -7.821 37.245 23.820 1.00 79.12 97 LEU A CA 1
ATOM 736 C C . LEU A 1 97 ? -9.013 37.251 22.858 1.00 79.12 97 LEU A C 1
ATOM 738 O O . LEU A 1 97 ? -8.980 37.930 21.832 1.00 79.12 97 LEU A O 1
ATOM 742 N N . ALA A 1 98 ? -10.098 36.557 23.208 1.00 83.00 98 ALA A N 1
ATOM 743 C CA . ALA A 1 98 ? -11.322 36.539 22.417 1.00 83.00 98 ALA A CA 1
ATOM 744 C C . ALA A 1 98 ? -11.945 37.933 22.309 1.00 83.00 98 ALA A C 1
ATOM 746 O O . ALA A 1 98 ? -12.474 38.278 21.256 1.00 83.00 98 ALA A O 1
ATOM 747 N N . ARG A 1 99 ? -11.877 38.750 23.369 1.00 80.81 99 ARG A N 1
ATOM 748 C CA . ARG A 1 99 ? -12.337 40.145 23.362 1.00 80.81 99 ARG A CA 1
ATOM 749 C C . ARG A 1 99 ? -11.467 41.015 22.458 1.00 80.81 99 ARG A C 1
ATOM 751 O O . ARG A 1 99 ? -12.024 41.789 21.683 1.00 80.81 99 ARG A O 1
ATOM 758 N N . TRP A 1 100 ? -10.147 40.886 22.554 1.00 76.25 100 TRP A N 1
ATOM 759 C CA . TRP A 1 100 ? -9.183 41.627 21.740 1.00 76.25 100 TRP A CA 1
ATOM 760 C C . TRP A 1 100 ? -9.291 41.270 20.253 1.00 76.25 100 TRP A C 1
ATOM 762 O O . TRP A 1 100 ? -9.255 42.152 19.402 1.00 76.25 100 TRP A O 1
ATOM 772 N N . ALA A 1 101 ? -9.516 39.992 19.938 1.00 77.06 101 ALA A N 1
ATOM 773 C CA . ALA A 1 101 ? -9.665 39.502 18.571 1.00 77.06 101 ALA A CA 1
ATOM 774 C C . ALA A 1 101 ? -10.999 39.901 17.906 1.00 77.06 101 ALA A C 1
ATOM 776 O O . ALA A 1 101 ? -11.199 39.627 16.719 1.00 77.06 101 ALA A O 1
ATOM 777 N N . ARG A 1 102 ? -11.935 40.544 18.628 1.00 75.69 102 ARG A N 1
ATOM 778 C CA . ARG A 1 102 ? -13.162 41.074 18.012 1.00 75.69 102 ARG A CA 1
ATOM 779 C C . ARG A 1 102 ? -12.804 42.294 17.162 1.00 75.69 102 ARG A C 1
ATOM 781 O O . ARG A 1 102 ? -12.269 43.260 17.702 1.00 75.69 102 ARG A O 1
ATOM 788 N N . PRO A 1 103 ? -13.160 42.321 15.867 1.00 68.94 103 PRO A N 1
ATOM 789 C CA . PRO A 1 103 ? -12.932 43.498 15.041 1.00 68.94 103 PRO A CA 1
ATOM 790 C C . PRO A 1 103 ? -13.712 44.692 15.603 1.00 68.94 103 PRO A C 1
ATOM 792 O O . PRO A 1 103 ? -14.947 44.693 15.605 1.00 68.94 103 PRO A O 1
ATOM 795 N N . VAL A 1 104 ? -13.004 45.720 16.071 1.00 66.94 104 VAL A N 1
ATOM 796 C CA . VAL A 1 104 ? -13.600 47.013 16.424 1.00 66.94 104 VAL A CA 1
ATOM 797 C C . VAL A 1 104 ? -13.880 47.743 15.110 1.00 66.94 104 VAL A C 1
ATOM 799 O O . VAL A 1 104 ? -13.020 48.408 14.556 1.00 66.94 104 VAL A O 1
ATOM 802 N N . HIS A 1 105 ? -15.080 47.533 14.572 1.00 53.78 105 HIS A N 1
ATOM 803 C CA . HIS A 1 105 ? -15.655 48.249 13.428 1.00 53.78 105 HIS A CA 1
ATOM 804 C C . HIS A 1 105 ? -14.813 48.301 12.139 1.00 53.78 105 HIS A C 1
ATOM 806 O O . HIS A 1 105 ? -14.182 49.295 11.802 1.00 53.78 105 HIS A O 1
ATOM 812 N N . GLY A 1 106 ? -14.959 47.252 11.330 1.00 47.41 106 GLY A N 1
ATOM 813 C CA . GLY A 1 106 ? -14.598 47.249 9.913 1.00 47.41 106 GLY A CA 1
ATOM 814 C C . GLY A 1 106 ? -15.022 45.930 9.277 1.00 47.41 106 GLY A C 1
ATOM 815 O O . GLY A 1 106 ? -14.310 44.940 9.368 1.00 47.41 106 GLY A O 1
ATOM 816 N N . ARG A 1 107 ? -16.238 45.897 8.728 1.00 50.06 107 ARG A N 1
ATOM 817 C CA . ARG A 1 107 ? -16.925 44.749 8.105 1.00 50.06 107 ARG A CA 1
ATOM 818 C C . ARG A 1 107 ? -15.982 43.793 7.338 1.00 50.06 107 ARG A C 1
ATOM 820 O O . ARG A 1 107 ? -15.430 44.220 6.327 1.00 50.06 107 ARG A O 1
ATOM 827 N N . PRO A 1 108 ? -15.889 42.492 7.679 1.00 44.53 108 PRO A N 1
ATOM 828 C CA . PRO A 1 108 ? -15.470 41.507 6.696 1.00 44.53 108 PRO A CA 1
ATOM 829 C C . PRO A 1 108 ? -16.641 41.262 5.736 1.00 44.53 108 PRO A C 1
ATOM 831 O O . PRO A 1 108 ? -17.804 41.179 6.143 1.00 44.53 108 PRO A O 1
ATOM 834 N N . ALA A 1 109 ? -16.337 41.227 4.439 1.00 44.12 109 ALA A N 1
ATOM 835 C CA . ALA A 1 109 ? -17.278 40.870 3.387 1.00 44.12 109 ALA A CA 1
ATOM 836 C C . ALA A 1 109 ? -18.042 39.589 3.757 1.00 44.12 109 ALA A C 1
ATOM 838 O O . ALA A 1 109 ? -17.496 38.702 4.409 1.00 44.12 109 ALA A O 1
ATOM 839 N N . ALA A 1 110 ? -19.314 39.526 3.363 1.00 45.50 110 ALA A N 1
ATOM 840 C CA . ALA A 1 110 ? -20.207 38.412 3.632 1.00 45.50 110 ALA A CA 1
ATOM 841 C C . ALA A 1 110 ? -19.572 37.078 3.206 1.00 45.50 110 ALA A C 1
ATOM 843 O O . ALA A 1 110 ? -19.628 36.694 2.043 1.00 45.50 110 ALA A O 1
ATOM 844 N N . LEU A 1 111 ? -18.987 36.361 4.162 1.00 42.91 111 LEU A N 1
ATOM 845 C CA . LEU A 1 111 ? -18.822 34.925 4.066 1.00 42.91 111 LEU A CA 1
ATOM 846 C C . LEU A 1 111 ? -20.149 34.347 4.532 1.00 42.91 111 LEU A C 1
ATOM 848 O O . LEU A 1 111 ? -20.460 34.340 5.723 1.00 42.91 111 LEU A O 1
ATOM 852 N N . THR A 1 112 ? -20.963 33.933 3.567 1.00 46.38 112 THR A N 1
ATOM 853 C CA . THR A 1 112 ? -22.122 33.076 3.792 1.00 46.38 112 THR A CA 1
ATOM 854 C C . THR A 1 112 ? -21.709 31.972 4.771 1.00 46.38 112 THR A C 1
ATOM 856 O O . THR A 1 112 ? -20.776 31.227 4.458 1.00 46.38 112 THR A O 1
ATOM 859 N N . PRO A 1 113 ? -22.323 31.854 5.961 1.00 45.91 113 PRO A N 1
ATOM 860 C CA . PRO A 1 113 ? -21.962 30.775 6.862 1.00 45.91 113 PRO A CA 1
ATOM 861 C C . PRO A 1 113 ? -22.308 29.447 6.173 1.00 45.91 113 PRO A C 1
ATOM 863 O O . PRO A 1 113 ? -23.441 29.298 5.696 1.00 45.91 113 PRO A O 1
ATOM 866 N N . PRO A 1 114 ? -21.391 28.463 6.098 1.00 40.75 114 PRO A N 1
ATOM 867 C CA . PRO A 1 114 ? -21.808 27.114 5.760 1.00 40.75 114 PRO A CA 1
ATOM 868 C C . PRO A 1 114 ? -22.831 26.683 6.813 1.00 40.75 114 PRO A C 1
ATOM 870 O O . PRO A 1 114 ? -22.614 26.881 8.011 1.00 40.75 114 PRO A O 1
ATOM 873 N N . LYS A 1 115 ? -23.965 26.131 6.367 1.00 40.16 115 LYS A N 1
ATOM 874 C CA . LYS A 1 115 ? -24.998 25.554 7.234 1.00 40.16 115 LYS A CA 1
ATOM 875 C C . LYS A 1 115 ? -24.359 24.475 8.116 1.00 40.16 115 LYS A C 1
ATOM 877 O O . LYS A 1 115 ? -24.258 23.318 7.723 1.00 40.16 115 LYS A O 1
ATOM 882 N N . ARG A 1 116 ? -23.903 24.857 9.308 1.00 37.12 116 ARG A N 1
ATOM 883 C CA . ARG A 1 116 ? -23.499 23.930 10.362 1.00 37.12 116 ARG A CA 1
ATOM 884 C C . ARG A 1 116 ? -24.773 23.428 11.021 1.00 37.12 116 ARG A C 1
ATOM 886 O O . ARG A 1 116 ? -25.299 24.053 11.936 1.00 37.12 116 ARG A O 1
ATOM 893 N N . THR A 1 117 ? -25.274 22.302 10.531 1.00 38.19 117 THR A N 1
ATOM 894 C CA . THR A 1 117 ? -26.176 21.453 11.307 1.00 38.19 117 THR A CA 1
ATOM 895 C C . THR A 1 117 ? -25.396 20.984 12.529 1.00 38.19 117 THR A C 1
ATOM 897 O O . THR A 1 117 ? -24.531 20.116 12.430 1.00 38.19 117 THR A O 1
ATOM 900 N N . ILE A 1 118 ? -25.640 21.614 13.675 1.00 43.25 118 ILE A N 1
ATOM 901 C CA . ILE A 1 118 ? -25.151 21.123 14.959 1.00 43.25 118 ILE A CA 1
ATOM 902 C C . ILE A 1 118 ? -25.972 19.870 15.257 1.00 43.25 118 ILE A C 1
ATOM 904 O O . ILE A 1 118 ? -27.159 19.959 15.562 1.00 43.25 118 ILE A O 1
ATOM 908 N N . LEU A 1 119 ? -25.349 18.698 15.141 1.00 38.56 119 LEU A N 1
ATOM 909 C CA . LEU A 1 119 ? -25.847 17.499 15.800 1.00 38.56 119 LEU A CA 1
ATOM 910 C C . LEU A 1 119 ? -25.679 17.738 17.304 1.00 38.56 119 LEU A C 1
ATOM 912 O O . LEU A 1 119 ? -24.585 17.589 17.844 1.00 38.56 119 LEU A O 1
ATOM 916 N N . GLN A 1 120 ? -26.746 18.185 17.969 1.00 36.28 120 GLN A N 1
ATOM 917 C CA . GLN A 1 120 ? -26.821 18.121 19.424 1.00 36.28 120 GLN A CA 1
ATOM 918 C C . GLN A 1 120 ? -26.741 16.645 19.822 1.00 36.28 120 GLN A C 1
ATOM 920 O O . GLN A 1 120 ? -27.656 15.870 19.548 1.00 36.28 120 GLN A O 1
ATOM 925 N N . ALA A 1 121 ? -25.638 16.253 20.454 1.00 37.00 121 ALA A N 1
ATOM 926 C CA . ALA A 1 121 ? -25.610 15.027 21.234 1.00 37.00 121 ALA A CA 1
ATOM 927 C C . ALA A 1 121 ? -26.593 15.191 22.411 1.00 37.00 121 ALA A C 1
ATOM 929 O O . ALA A 1 121 ? -26.594 16.256 23.037 1.00 37.00 121 ALA A O 1
ATOM 930 N N . PRO A 1 122 ? -27.442 14.194 22.717 1.00 38.03 122 PRO A N 1
ATOM 931 C CA . PRO A 1 122 ? -28.341 14.283 23.856 1.00 38.03 122 PRO A CA 1
ATOM 932 C C . PRO A 1 122 ? -27.525 14.352 25.149 1.00 38.03 122 PRO A C 1
ATOM 934 O O . PRO A 1 122 ? -26.736 13.462 25.465 1.00 38.03 122 PRO A O 1
ATOM 937 N N . SER A 1 123 ? -27.722 15.439 25.887 1.00 36.91 123 SER A N 1
ATOM 938 C CA . SER A 1 123 ? -27.235 15.639 27.244 1.00 36.91 123 SER A CA 1
ATOM 939 C C . SER A 1 123 ? -27.814 14.552 28.148 1.00 36.91 123 SER A C 1
ATOM 941 O O . SER A 1 123 ? -29.004 14.549 28.459 1.00 36.91 123 SER A O 1
ATOM 943 N N . VAL A 1 124 ? -26.966 13.615 28.571 1.00 38.94 124 VAL A N 1
ATOM 944 C CA . VAL A 1 124 ? -27.323 12.599 29.564 1.00 38.94 124 VAL A CA 1
ATOM 945 C C . VAL A 1 124 ? -27.323 13.276 30.933 1.00 38.94 124 VAL A C 1
ATOM 947 O O . VAL A 1 124 ? -26.318 13.303 31.639 1.00 38.94 124 VAL A O 1
ATOM 950 N N . LEU A 1 125 ? -28.452 13.888 31.287 1.00 37.78 125 LEU A N 1
ATOM 951 C CA . LEU A 1 125 ? -28.726 14.253 32.668 1.00 37.78 125 LEU A CA 1
ATOM 952 C C . LEU A 1 125 ? -29.043 12.970 33.432 1.00 37.78 125 LEU A C 1
ATOM 954 O O . LEU A 1 125 ? -30.037 12.294 33.184 1.00 37.78 125 LEU A O 1
ATOM 958 N N . SER A 1 126 ? -28.136 12.651 34.349 1.00 33.41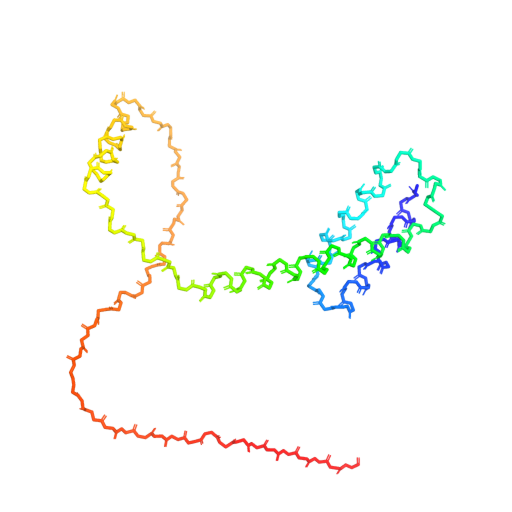 126 SER A N 1
ATOM 959 C CA . SER A 1 126 ? -28.317 11.675 35.409 1.00 33.41 126 SER A CA 1
ATOM 960 C C . SER A 1 126 ? -29.595 11.994 36.187 1.00 33.41 126 SER A C 1
ATOM 962 O O . SER A 1 126 ? -29.741 13.080 36.748 1.00 33.41 126 SER A O 1
ATOM 964 N N . THR A 1 127 ? -30.526 11.049 36.230 1.00 38.31 127 THR A N 1
ATOM 965 C CA . THR A 1 127 ? -31.529 10.975 37.291 1.00 38.31 127 THR A CA 1
ATOM 966 C C . THR A 1 127 ? -31.584 9.524 37.739 1.00 38.31 127 THR A C 1
ATOM 968 O O . THR A 1 127 ? -32.167 8.661 37.091 1.00 38.31 127 THR A O 1
ATOM 971 N N . SER A 1 128 ? -30.873 9.255 38.828 1.00 35.28 128 SER A N 1
ATOM 972 C CA . SER A 1 128 ? -31.103 8.097 39.678 1.00 35.28 128 SER A CA 1
ATOM 973 C C . SER A 1 128 ? -32.421 8.334 40.408 1.00 35.28 128 SER A C 1
ATOM 975 O O . SER A 1 128 ? -32.476 9.286 41.176 1.00 35.28 128 SER A O 1
ATOM 977 N N . ASP A 1 129 ? -33.458 7.532 40.156 1.00 31.00 129 ASP A N 1
ATOM 978 C CA . ASP A 1 129 ? -34.086 6.703 41.197 1.00 31.00 129 ASP A CA 1
ATOM 979 C C . ASP A 1 129 ? -35.230 5.818 40.650 1.00 31.00 129 ASP A C 1
ATOM 981 O O . ASP A 1 129 ? -36.065 6.264 39.868 1.00 31.00 129 ASP A O 1
ATOM 985 N N . SER A 1 130 ? -35.272 4.592 41.179 1.00 32.34 130 SER A N 1
ATOM 986 C CA . SER A 1 130 ? -36.441 3.727 41.413 1.00 32.34 130 SER A CA 1
ATOM 987 C C . SER A 1 130 ? -37.155 2.953 40.273 1.00 32.34 130 SER A C 1
ATOM 989 O O . SER A 1 130 ? -37.970 3.474 39.523 1.00 32.34 130 SER A O 1
ATOM 991 N N . LEU A 1 131 ? -36.882 1.633 40.287 1.00 33.66 131 LEU A N 1
ATOM 992 C CA . LEU A 1 131 ? -37.814 0.477 40.318 1.00 33.66 131 LEU A CA 1
ATOM 993 C C . LEU A 1 131 ? -38.956 0.377 39.275 1.00 33.66 131 LEU A C 1
ATOM 995 O O . LEU A 1 131 ? -39.962 1.063 39.391 1.00 33.66 131 LEU A O 1
ATOM 999 N N . ASP A 1 132 ? -38.872 -0.567 38.322 1.00 36.09 132 ASP A N 1
ATOM 1000 C CA . ASP A 1 132 ? -39.465 -1.928 38.424 1.00 36.09 132 ASP A CA 1
ATOM 1001 C C . ASP A 1 132 ? -39.292 -2.755 37.109 1.00 36.09 132 ASP A C 1
ATOM 1003 O O . ASP A 1 132 ? -38.994 -2.192 36.051 1.00 36.09 132 ASP A O 1
ATOM 1007 N N . PRO A 1 133 ? -39.419 -4.105 37.136 1.00 52.62 133 PRO A N 1
ATOM 1008 C CA . PRO A 1 133 ? -38.767 -5.023 36.203 1.00 52.62 133 PRO A CA 1
ATOM 1009 C C . PRO A 1 133 ? -39.753 -5.752 35.281 1.00 52.62 133 PRO A C 1
ATOM 1011 O O . PRO A 1 133 ? -40.551 -6.557 35.749 1.00 52.62 133 PRO A O 1
ATOM 1014 N N . ILE A 1 134 ? -39.667 -5.598 33.952 1.00 34.25 134 ILE A N 1
ATOM 1015 C CA . ILE A 1 134 ? -40.480 -6.422 33.035 1.00 34.25 134 ILE A CA 1
ATOM 1016 C C . ILE A 1 134 ? -39.714 -6.840 31.762 1.00 34.25 134 ILE A C 1
ATOM 1018 O O . ILE A 1 134 ? -39.416 -6.043 30.882 1.00 34.25 134 ILE A O 1
ATOM 1022 N N . ARG A 1 135 ? -39.536 -8.170 31.666 1.00 35.56 135 ARG A N 1
ATOM 1023 C CA . ARG A 1 135 ? -39.398 -9.045 30.476 1.00 35.56 135 ARG A CA 1
ATOM 1024 C C . ARG A 1 135 ? -38.081 -9.061 29.692 1.00 35.56 135 ARG A C 1
ATOM 1026 O O . ARG A 1 135 ? -37.945 -8.502 28.609 1.00 35.56 135 ARG A O 1
ATOM 1033 N N . ARG A 1 136 ? -37.200 -9.964 30.139 1.00 36.62 136 ARG A N 1
ATOM 1034 C CA . ARG A 1 136 ? -36.271 -10.701 29.268 1.00 36.62 136 ARG A CA 1
ATOM 1035 C C . ARG A 1 136 ? -37.061 -11.569 28.274 1.00 36.62 136 ARG A C 1
ATOM 1037 O O . ARG A 1 136 ? -37.832 -12.430 28.694 1.00 36.62 136 ARG A O 1
ATOM 1044 N N . ARG A 1 137 ? -36.830 -11.393 26.971 1.00 34.62 137 ARG A N 1
ATOM 1045 C CA . ARG A 1 137 ? -37.047 -12.433 25.949 1.00 34.62 137 ARG A CA 1
ATOM 1046 C C . ARG A 1 137 ? -35.668 -12.891 25.455 1.00 34.62 137 ARG A C 1
ATOM 1048 O O . ARG A 1 137 ? -34.915 -12.036 24.994 1.00 34.62 137 ARG A O 1
ATOM 1055 N N . PRO A 1 138 ? -35.305 -14.179 25.551 1.00 37.44 138 PRO A N 1
ATOM 1056 C CA . PRO A 1 138 ? -34.083 -14.681 24.935 1.00 37.44 138 PRO A CA 1
ATOM 1057 C C . PRO A 1 138 ? -34.282 -14.838 23.420 1.00 37.44 138 PRO A C 1
ATOM 1059 O O . PRO A 1 138 ? -35.256 -15.446 22.978 1.00 37.44 138 PRO A O 1
ATOM 1062 N N . LEU A 1 139 ? -33.356 -14.293 22.626 1.00 37.38 139 LEU A N 1
ATOM 1063 C CA . LEU A 1 139 ? -33.236 -14.604 21.202 1.00 37.38 139 LEU A CA 1
ATOM 1064 C C . LEU A 1 139 ? -32.659 -16.017 21.069 1.00 37.38 139 LEU A C 1
ATOM 1066 O O . LEU A 1 139 ? -31.511 -16.277 21.422 1.00 37.38 139 LEU A O 1
ATOM 1070 N N . SER A 1 140 ? -33.488 -16.933 20.585 1.00 37.00 140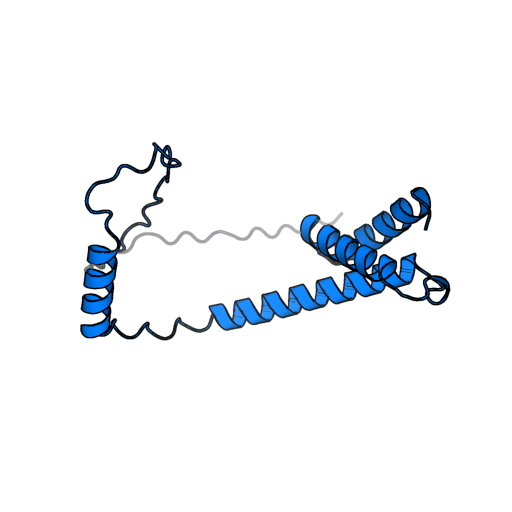 SER A N 1
ATOM 1071 C CA . SER A 1 140 ? -33.111 -18.284 20.185 1.00 37.00 140 SER A CA 1
ATOM 1072 C C . SER A 1 140 ? -32.177 -18.241 18.971 1.00 37.00 140 SER A C 1
ATOM 1074 O O . SER A 1 140 ? -32.590 -17.859 17.877 1.00 37.00 140 SER A O 1
ATOM 1076 N N . ILE A 1 141 ? -30.926 -18.661 19.175 1.00 36.97 141 ILE A N 1
ATOM 1077 C CA . ILE A 1 141 ? -29.981 -19.056 18.124 1.00 36.97 141 ILE A CA 1
ATOM 1078 C C . ILE A 1 141 ? -30.528 -20.323 17.455 1.00 36.97 141 ILE A C 1
ATOM 1080 O O . ILE A 1 141 ? -30.581 -21.390 18.064 1.00 36.97 141 ILE A O 1
ATOM 1084 N N . GLY A 1 142 ? -30.975 -20.190 16.208 1.00 35.59 142 GLY A N 1
ATOM 1085 C CA . GLY A 1 142 ? -31.306 -21.309 15.333 1.00 35.59 142 GLY A CA 1
ATOM 1086 C C . GLY A 1 142 ? -30.066 -21.747 14.564 1.00 35.59 142 GLY A C 1
ATOM 1087 O O . GLY A 1 142 ? -29.731 -21.163 13.539 1.00 35.59 142 GLY A O 1
ATOM 1088 N N . LEU A 1 143 ? -29.385 -22.770 15.078 1.00 38.88 143 LEU A N 1
ATOM 1089 C CA . LEU A 1 143 ? -28.406 -23.561 14.341 1.00 38.88 143 LEU A CA 1
ATOM 1090 C C . LEU A 1 143 ? -29.189 -24.483 13.387 1.00 38.88 143 LEU A C 1
ATOM 1092 O O . LEU A 1 143 ? -29.955 -25.321 13.857 1.00 38.88 143 LEU A O 1
ATOM 1096 N N . VAL A 1 144 ? -29.007 -24.362 12.071 1.00 41.25 144 VAL A N 1
ATOM 1097 C CA . VAL A 1 144 ? -29.481 -25.377 11.115 1.00 41.25 144 VAL A CA 1
ATOM 1098 C C . VAL A 1 144 ? -28.284 -25.889 10.327 1.00 41.25 144 VAL A C 1
ATOM 1100 O O . VAL A 1 144 ? -27.793 -25.244 9.407 1.00 41.25 144 VAL A O 1
ATOM 1103 N N . TYR A 1 145 ? -27.820 -27.072 10.726 1.00 36.69 145 TYR A N 1
ATOM 1104 C CA . TYR A 1 145 ? -27.105 -27.992 9.851 1.00 36.69 145 TYR A CA 1
ATOM 1105 C C . TYR A 1 145 ? -28.102 -28.552 8.832 1.00 36.69 145 TYR A C 1
ATOM 1107 O O . TYR A 1 145 ? -29.163 -29.039 9.220 1.00 36.69 145 TYR A O 1
ATOM 1115 N N . SER A 1 146 ? -27.741 -28.567 7.551 1.00 38.47 146 SER A N 1
ATOM 1116 C CA . SER A 1 146 ? -28.356 -29.482 6.592 1.00 38.47 146 SER A CA 1
ATOM 1117 C C . SER A 1 146 ? -27.262 -30.130 5.752 1.00 38.47 146 SER A C 1
ATOM 1119 O O . SER A 1 146 ? -26.543 -29.459 5.016 1.00 38.47 146 SER A O 1
ATOM 1121 N N . ARG A 1 147 ? -27.107 -31.441 5.959 1.00 38.34 147 ARG A N 1
ATOM 1122 C CA . ARG A 1 147 ? -26.425 -32.377 5.064 1.00 38.34 147 ARG A CA 1
ATOM 1123 C C . ARG A 1 147 ? -27.318 -32.600 3.848 1.00 38.34 147 ARG A C 1
ATOM 1125 O O . ARG A 1 147 ? -28.463 -32.997 4.057 1.00 38.34 147 ARG A O 1
ATOM 1132 N N . ILE A 1 148 ? -26.751 -32.496 2.649 1.00 52.25 148 ILE A N 1
ATOM 1133 C CA . ILE A 1 148 ? -26.931 -33.467 1.558 1.00 52.25 148 ILE A CA 1
ATOM 1134 C C . ILE A 1 148 ? -25.556 -33.660 0.927 1.00 52.25 148 ILE A C 1
ATOM 1136 O O . ILE A 1 148 ? -24.895 -32.629 0.672 1.00 52.25 148 ILE A O 1
#

Radius of gyration: 28.32 Å; Cα contacts (8 Å, |Δi|>4): 56; chains: 1; bounding box: 59×82×62 Å

Mean predicted aligned error: 18.22 Å